Protein AF-A0A078F6P0-F1 (afdb_monomer_lite)

Structure (mmCIF, N/CA/C/O backbone):
data_AF-A0A078F6P0-F1
#
_entry.id   AF-A0A078F6P0-F1
#
loop_
_atom_site.group_PDB
_atom_site.id
_atom_site.type_symbol
_atom_site.label_atom_id
_atom_site.label_alt_id
_atom_site.label_comp_id
_atom_site.label_asym_id
_atom_site.label_entity_id
_atom_site.label_seq_id
_atom_site.pdbx_PDB_ins_code
_atom_site.Cartn_x
_atom_site.Cartn_y
_atom_site.Cartn_z
_atom_site.occupancy
_atom_site.B_iso_or_equiv
_atom_site.auth_seq_id
_atom_site.auth_comp_id
_atom_site.auth_asym_id
_atom_site.auth_atom_id
_atom_site.pdbx_PDB_model_num
ATOM 1 N N . MET A 1 1 ? 17.965 9.576 -10.349 1.00 57.22 1 MET A N 1
ATOM 2 C CA . MET A 1 1 ? 18.603 9.082 -11.591 1.00 57.22 1 MET A CA 1
ATOM 3 C C . MET A 1 1 ? 18.051 7.698 -11.892 1.00 57.22 1 MET A C 1
ATOM 5 O O . MET A 1 1 ? 18.036 6.879 -10.984 1.00 57.22 1 MET A O 1
ATOM 9 N N . SER A 1 2 ? 17.543 7.451 -13.103 1.00 80.94 2 SER A N 1
ATOM 10 C CA . SER A 1 2 ? 16.978 6.142 -13.471 1.00 80.94 2 SER A CA 1
ATOM 11 C C . SER A 1 2 ? 18.068 5.065 -13.524 1.00 80.94 2 SER A C 1
ATOM 13 O O . SER A 1 2 ? 19.118 5.292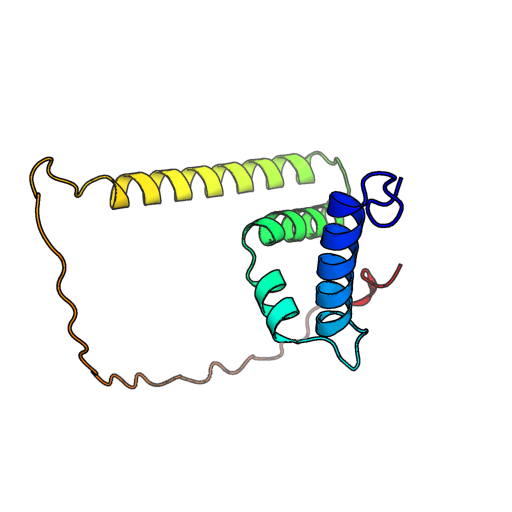 -14.125 1.00 80.94 2 SER A O 1
ATOM 15 N N . LEU A 1 3 ? 17.820 3.898 -12.919 1.00 87.38 3 LEU A N 1
ATOM 16 C CA . LEU A 1 3 ? 18.789 2.793 -12.809 1.00 87.38 3 LEU A CA 1
ATOM 17 C C . LEU A 1 3 ? 19.225 2.227 -14.171 1.00 87.38 3 LEU A C 1
ATOM 19 O O . LEU A 1 3 ? 20.330 1.708 -14.302 1.00 87.38 3 LEU A O 1
ATOM 23 N N . ILE A 1 4 ? 18.403 2.397 -15.209 1.00 88.56 4 ILE A N 1
ATOM 24 C CA . ILE A 1 4 ? 18.736 2.013 -16.592 1.00 88.56 4 ILE A CA 1
ATOM 25 C C . ILE A 1 4 ? 19.876 2.858 -17.187 1.00 88.56 4 ILE A C 1
ATOM 27 O O . ILE A 1 4 ? 20.478 2.480 -18.187 1.00 88.56 4 ILE A O 1
ATOM 31 N N . ASN A 1 5 ? 20.176 4.008 -16.578 1.00 92.50 5 ASN A N 1
ATOM 32 C CA . ASN A 1 5 ? 21.255 4.910 -16.977 1.00 92.50 5 ASN A CA 1
ATOM 33 C C . ASN A 1 5 ? 22.446 4.837 -16.008 1.00 92.50 5 ASN A C 1
ATOM 35 O O . ASN A 1 5 ? 23.254 5.761 -15.963 1.00 92.50 5 ASN A O 1
ATOM 39 N N . SER A 1 6 ? 22.547 3.765 -15.216 1.00 92.38 6 SER A N 1
ATOM 40 C CA . SER A 1 6 ? 23.689 3.541 -14.330 1.00 92.38 6 SER A CA 1
ATOM 41 C C . SER A 1 6 ? 25.005 3.440 -15.114 1.00 92.38 6 SER A C 1
ATOM 43 O O . SER A 1 6 ? 25.041 2.879 -16.213 1.00 92.38 6 SER A O 1
ATOM 45 N N .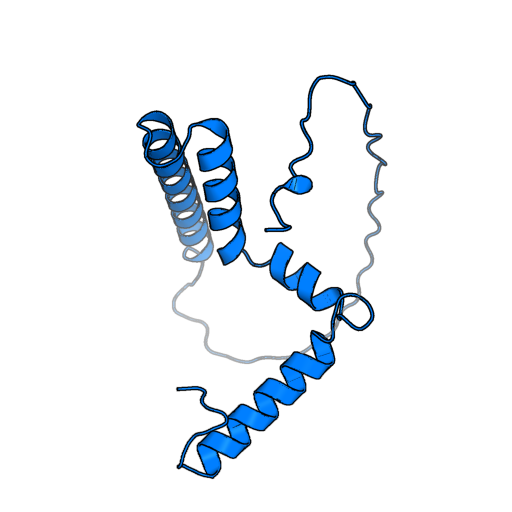 TYR A 1 7 ? 26.087 3.953 -14.522 1.00 93.06 7 TYR A N 1
ATOM 46 C CA . TYR A 1 7 ? 27.458 3.755 -15.010 1.00 93.06 7 TYR A CA 1
ATOM 47 C C . TYR A 1 7 ? 27.973 2.337 -14.743 1.00 93.06 7 TYR A C 1
ATOM 49 O O . TYR A 1 7 ? 28.868 1.873 -15.443 1.00 93.06 7 TYR A O 1
ATOM 57 N N . ASP A 1 8 ? 27.399 1.650 -13.753 1.00 95.88 8 ASP A N 1
ATOM 58 C CA . ASP A 1 8 ? 27.655 0.234 -13.508 1.00 95.88 8 ASP A CA 1
ATOM 59 C C . ASP A 1 8 ? 26.943 -0.603 -14.593 1.00 95.88 8 ASP A C 1
ATOM 61 O O . ASP A 1 8 ? 25.704 -0.591 -14.660 1.00 95.88 8 ASP A O 1
ATOM 65 N N . PRO A 1 9 ? 27.698 -1.320 -15.449 1.00 93.50 9 PRO A N 1
ATOM 66 C CA . PRO A 1 9 ? 27.142 -2.068 -16.569 1.00 93.50 9 PRO A CA 1
ATOM 67 C C . PRO A 1 9 ? 26.286 -3.260 -16.127 1.00 93.50 9 PRO A C 1
ATOM 69 O O . PRO A 1 9 ? 25.306 -3.583 -16.804 1.00 93.50 9 PRO A O 1
ATOM 72 N N . GLU A 1 10 ? 26.608 -3.898 -14.998 1.00 94.38 10 GLU A N 1
ATOM 73 C CA . GLU A 1 10 ? 25.838 -5.031 -14.487 1.00 94.38 10 GLU A CA 1
ATOM 74 C C . GLU A 1 10 ? 24.498 -4.542 -13.932 1.00 94.38 10 GLU A C 1
ATOM 76 O O . GLU A 1 10 ? 23.437 -5.076 -14.275 1.00 94.38 10 GLU A O 1
ATOM 81 N N . LEU A 1 11 ? 24.528 -3.461 -13.148 1.00 94.50 11 LEU A N 1
ATOM 82 C CA . LEU A 1 11 ? 23.318 -2.833 -12.623 1.00 94.50 11 LEU A CA 1
ATOM 83 C C . LEU A 1 11 ? 22.415 -2.317 -13.750 1.00 94.50 11 LEU A C 1
ATOM 85 O O . LEU A 1 11 ? 21.204 -2.553 -13.733 1.00 94.50 11 LEU A O 1
ATOM 89 N N . LYS A 1 12 ? 22.999 -1.667 -14.763 1.00 95.81 12 LYS A N 1
ATOM 90 C CA . LYS A 1 12 ? 22.279 -1.206 -15.955 1.00 95.81 12 LYS A CA 1
ATOM 91 C C . LYS A 1 12 ? 21.618 -2.363 -16.703 1.00 95.81 12 LYS A C 1
ATOM 93 O O . LYS A 1 12 ? 20.454 -2.254 -17.097 1.00 95.81 12 LYS A O 1
ATOM 98 N N . SER A 1 13 ? 22.339 -3.468 -16.893 1.00 96.25 13 SER A N 1
ATOM 99 C CA . SER A 1 13 ? 21.821 -4.662 -17.566 1.00 96.25 13 SER A CA 1
ATOM 100 C C . SER A 1 13 ? 20.605 -5.232 -16.830 1.00 96.25 13 SER A C 1
ATOM 102 O O . SER A 1 13 ? 19.535 -5.375 -17.429 1.00 96.25 13 SER A O 1
ATOM 104 N N . LYS A 1 14 ? 20.719 -5.439 -15.511 1.00 95.81 14 LYS A N 1
ATOM 105 C CA . LYS A 1 14 ? 19.618 -5.947 -14.676 1.00 95.81 14 LYS A CA 1
ATOM 106 C C . LYS A 1 14 ? 18.409 -5.014 -14.687 1.00 95.81 14 LYS A C 1
ATOM 108 O O . LYS A 1 14 ? 17.284 -5.471 -14.878 1.00 95.81 14 LYS A O 1
ATOM 113 N N . ALA A 1 15 ? 18.629 -3.706 -14.542 1.00 95.38 15 ALA A N 1
ATOM 114 C CA . ALA A 1 15 ? 17.555 -2.715 -14.598 1.00 95.38 15 ALA A CA 1
ATOM 115 C C . ALA A 1 15 ? 16.818 -2.741 -15.949 1.00 95.38 15 ALA A C 1
ATOM 117 O O . ALA A 1 15 ? 15.590 -2.668 -15.989 1.00 95.38 15 ALA A O 1
ATOM 118 N N . THR A 1 16 ? 17.557 -2.909 -17.049 1.00 95.25 16 THR A N 1
ATOM 119 C CA . THR A 1 16 ? 16.984 -3.014 -18.399 1.00 95.25 16 THR A CA 1
ATOM 120 C C . THR A 1 16 ? 16.147 -4.286 -18.562 1.00 95.25 16 THR A C 1
ATOM 122 O O . THR A 1 16 ? 15.067 -4.243 -19.149 1.00 95.25 16 THR A O 1
ATOM 125 N N . GLU A 1 17 ? 16.600 -5.423 -18.026 1.00 95.75 17 GLU A N 1
ATOM 126 C CA . GLU A 1 17 ? 15.842 -6.677 -18.091 1.00 95.75 17 GLU A CA 1
ATOM 127 C C . GLU A 1 17 ? 14.532 -6.603 -17.290 1.00 95.75 17 GLU A C 1
ATOM 129 O O . GLU A 1 17 ? 13.488 -7.066 -17.759 1.00 95.75 17 GLU A O 1
ATOM 134 N N . ILE A 1 18 ? 14.572 -5.988 -16.104 1.00 94.81 18 ILE A N 1
ATOM 135 C CA . ILE A 1 18 ? 13.383 -5.767 -15.270 1.00 94.81 18 ILE A CA 1
ATOM 136 C C . ILE A 1 18 ? 12.379 -4.878 -16.008 1.00 94.81 18 ILE A C 1
ATOM 138 O O . ILE A 1 18 ? 11.206 -5.243 -16.093 1.00 94.81 18 ILE A O 1
ATOM 142 N N . LEU A 1 19 ? 12.836 -3.766 -16.594 1.00 92.00 19 LEU A N 1
ATOM 143 C CA . LEU A 1 19 ? 11.978 -2.866 -17.367 1.00 92.00 19 LEU A CA 1
ATOM 144 C C . LEU A 1 19 ? 11.338 -3.588 -18.558 1.00 92.00 19 LEU A C 1
ATOM 146 O O . LEU A 1 19 ? 10.131 -3.523 -18.746 1.00 92.00 19 LEU A O 1
ATOM 150 N N . LYS A 1 20 ? 12.115 -4.385 -19.296 1.00 93.00 20 LYS A N 1
ATOM 151 C CA . LYS A 1 20 ? 11.595 -5.170 -20.422 1.00 93.00 20 LYS A CA 1
ATOM 152 C C . LYS A 1 20 ? 10.488 -6.143 -20.001 1.00 93.00 20 LYS A C 1
ATOM 154 O O . LYS A 1 20 ? 9.535 -6.355 -20.749 1.00 93.00 20 LYS A O 1
ATOM 159 N N . LYS A 1 21 ? 10.611 -6.773 -18.826 1.00 90.69 21 LYS A N 1
ATOM 160 C CA . LYS A 1 21 ? 9.557 -7.644 -18.277 1.00 90.69 21 LYS A CA 1
ATOM 161 C C . LYS A 1 21 ? 8.345 -6.838 -17.827 1.00 90.69 21 LYS A C 1
ATOM 163 O O . LYS A 1 21 ? 7.230 -7.299 -18.051 1.00 90.69 21 LYS A O 1
ATOM 168 N N . PHE A 1 22 ? 8.560 -5.673 -17.218 1.00 88.44 22 PHE A N 1
ATOM 169 C CA . PHE A 1 22 ? 7.481 -4.763 -16.853 1.00 88.44 22 PHE A CA 1
ATOM 170 C C . PHE A 1 22 ? 6.673 -4.391 -18.094 1.00 88.44 22 PHE A C 1
ATOM 172 O O . PHE A 1 22 ? 5.505 -4.760 -18.164 1.00 88.44 22 PHE A O 1
ATOM 179 N N . ASP A 1 23 ? 7.322 -3.813 -19.106 1.00 88.69 23 ASP A N 1
ATOM 180 C CA . ASP A 1 23 ? 6.678 -3.415 -20.356 1.00 88.69 23 ASP A CA 1
ATOM 181 C C . ASP A 1 23 ? 5.945 -4.604 -20.979 1.00 88.69 23 ASP A C 1
ATOM 183 O O . ASP A 1 23 ? 4.760 -4.515 -21.250 1.00 88.69 23 ASP A O 1
ATOM 187 N N . LYS A 1 24 ? 6.572 -5.784 -21.076 1.00 88.25 24 LYS A N 1
ATOM 188 C CA . LYS A 1 24 ? 5.924 -6.981 -21.642 1.00 88.25 24 LYS A CA 1
ATOM 189 C C . LYS A 1 24 ? 4.565 -7.325 -21.014 1.00 88.25 24 LYS A C 1
ATOM 191 O O . LYS A 1 24 ? 3.699 -7.832 -21.723 1.00 88.25 24 LYS A O 1
ATOM 196 N N . TYR A 1 25 ? 4.391 -7.140 -19.705 1.00 86.62 25 TYR A N 1
ATOM 197 C CA . TYR A 1 25 ? 3.145 -7.509 -19.022 1.00 86.62 25 TYR A CA 1
ATOM 198 C C . TYR A 1 25 ? 2.237 -6.316 -18.685 1.00 86.62 25 TYR A C 1
ATOM 200 O O . TYR A 1 25 ? 1.063 -6.528 -18.367 1.00 86.62 25 TYR A O 1
ATOM 208 N N . TRP A 1 26 ? 2.764 -5.095 -18.779 1.00 86.00 26 TRP A N 1
ATOM 209 C CA . TRP A 1 26 ? 2.087 -3.825 -18.505 1.00 86.00 26 TRP A CA 1
ATOM 210 C C . TRP A 1 26 ? 1.983 -2.915 -19.747 1.00 86.00 26 TRP A C 1
ATOM 212 O O . TRP A 1 26 ? 1.722 -1.724 -19.590 1.00 86.00 26 TRP A O 1
ATOM 222 N N . ASP A 1 27 ? 2.155 -3.446 -20.968 1.00 84.69 27 ASP A N 1
ATOM 223 C CA . ASP A 1 27 ? 2.124 -2.694 -22.242 1.00 84.69 27 ASP A CA 1
ATOM 224 C C . ASP A 1 27 ? 0.717 -2.170 -22.595 1.00 84.69 27 ASP A C 1
ATOM 226 O O . ASP A 1 27 ? 0.012 -2.652 -23.487 1.00 84.69 27 ASP A O 1
ATOM 230 N N . GLY A 1 28 ? 0.280 -1.164 -21.842 1.00 77.88 28 GLY A N 1
ATOM 231 C CA . GLY A 1 28 ? -0.980 -0.464 -22.029 1.00 77.88 28 GLY A CA 1
ATOM 232 C C . GLY A 1 28 ? -2.229 -1.327 -21.821 1.00 77.88 28 GLY A C 1
ATOM 233 O O . GLY A 1 28 ? -2.193 -2.535 -21.607 1.00 77.88 28 GLY A O 1
ATOM 234 N N . LEU A 1 29 ? -3.398 -0.690 -21.924 1.00 74.19 29 LEU A N 1
ATOM 235 C CA . LEU A 1 29 ? -4.695 -1.342 -21.689 1.00 74.19 29 LEU A CA 1
ATOM 236 C C . LEU A 1 29 ? -4.996 -2.501 -22.655 1.00 74.19 29 LEU A C 1
ATOM 238 O O . LEU A 1 29 ? -5.797 -3.373 -22.327 1.00 74.19 29 LEU A O 1
ATOM 242 N N . LYS A 1 30 ? -4.379 -2.507 -23.845 1.00 78.19 30 LYS A N 1
ATOM 243 C CA . LYS A 1 30 ? -4.624 -3.523 -24.879 1.00 78.19 30 LYS A CA 1
ATOM 244 C C . LYS A 1 30 ? -3.834 -4.813 -24.644 1.00 78.19 30 LYS A C 1
ATOM 246 O O . LYS A 1 30 ? -4.394 -5.881 -24.875 1.00 78.19 30 LYS A O 1
ATOM 251 N N . ASN A 1 31 ? -2.589 -4.723 -24.164 1.00 82.94 31 ASN A N 1
ATOM 252 C CA . ASN A 1 31 ? -1.705 -5.882 -23.973 1.00 82.94 31 ASN A CA 1
ATOM 253 C C . ASN A 1 31 ? -1.420 -6.192 -22.492 1.00 82.94 31 ASN A C 1
ATOM 255 O O . ASN A 1 31 ? -0.640 -7.094 -22.187 1.00 82.94 31 ASN A O 1
ATOM 259 N N . LEU A 1 32 ? -2.070 -5.484 -21.564 1.00 86.94 32 LEU A N 1
ATOM 260 C CA . LEU A 1 32 ? -1.989 -5.744 -20.132 1.00 86.94 32 LEU A CA 1
ATOM 261 C C . LEU A 1 32 ? -2.405 -7.182 -19.788 1.00 86.94 32 LEU A C 1
ATOM 263 O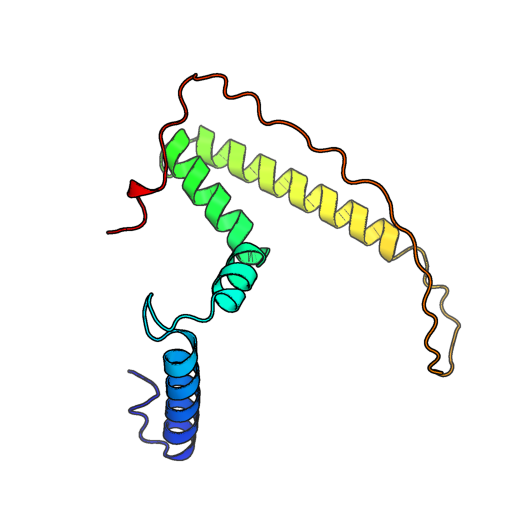 O . LEU A 1 32 ? -3.493 -7.657 -20.133 1.00 86.94 32 LEU A O 1
ATOM 267 N N . ASN A 1 33 ? -1.567 -7.856 -19.001 1.00 87.75 33 ASN A N 1
ATOM 268 C CA . ASN A 1 33 ? -1.951 -9.107 -18.369 1.00 87.75 33 ASN A CA 1
ATOM 269 C C . ASN A 1 33 ? -2.959 -8.833 -17.241 1.00 87.75 33 ASN A C 1
ATOM 271 O O . ASN A 1 33 ? -2.592 -8.416 -16.143 1.00 87.75 33 ASN A O 1
ATOM 275 N N . LYS A 1 34 ? -4.238 -9.133 -17.493 1.00 86.81 34 LYS A N 1
ATOM 276 C CA . LYS A 1 34 ? -5.337 -8.954 -16.527 1.00 86.81 34 LYS A CA 1
ATOM 277 C C . LYS A 1 34 ? -5.088 -9.645 -15.185 1.00 86.81 34 LYS A C 1
ATOM 279 O O . LYS A 1 34 ? -5.550 -9.150 -14.163 1.00 86.81 34 LYS A O 1
ATOM 284 N N . MET A 1 35 ? -4.329 -10.742 -15.164 1.00 87.88 35 MET A N 1
ATOM 285 C CA . MET A 1 35 ? -3.993 -11.440 -13.922 1.00 87.88 35 MET A CA 1
ATOM 286 C C . MET A 1 35 ? -3.161 -10.568 -12.972 1.00 87.88 35 MET A C 1
ATOM 288 O O . MET A 1 35 ? -3.292 -10.693 -11.760 1.00 87.88 35 MET A O 1
ATOM 292 N N . LEU A 1 36 ? -2.350 -9.644 -13.502 1.00 85.62 36 LEU A N 1
ATOM 293 C CA . LEU A 1 36 ? -1.596 -8.697 -12.679 1.00 85.62 36 LEU A CA 1
ATOM 294 C C . LEU A 1 36 ? -2.514 -7.685 -11.991 1.00 85.62 36 LEU A C 1
ATOM 296 O O . LEU A 1 36 ? -2.307 -7.398 -10.818 1.00 85.62 36 LEU A O 1
ATOM 300 N N . ILE A 1 37 ? -3.573 -7.225 -12.664 1.00 84.62 37 ILE A N 1
ATOM 301 C CA . ILE A 1 37 ? -4.593 -6.367 -12.042 1.00 84.62 37 ILE A CA 1
ATOM 302 C C . ILE A 1 37 ? -5.332 -7.120 -10.940 1.00 84.62 37 ILE A C 1
ATOM 304 O O . ILE A 1 37 ? -5.501 -6.596 -9.843 1.00 84.62 37 ILE A O 1
ATOM 308 N N . VAL A 1 38 ? -5.726 -8.367 -11.203 1.00 84.81 38 VAL A N 1
ATOM 309 C CA . VAL A 1 38 ? -6.368 -9.226 -10.199 1.00 84.81 38 VAL A CA 1
ATOM 310 C C . VAL A 1 38 ? -5.459 -9.417 -8.981 1.00 84.81 38 VAL A C 1
ATOM 312 O O . VAL A 1 38 ? -5.917 -9.271 -7.850 1.00 84.81 38 VAL A O 1
ATOM 315 N N . ALA A 1 39 ? -4.164 -9.665 -9.193 1.00 85.94 39 ALA A N 1
ATOM 316 C CA . ALA A 1 39 ? -3.190 -9.762 -8.111 1.00 85.94 39 ALA A CA 1
ATOM 317 C C . ALA A 1 39 ? -3.088 -8.455 -7.306 1.00 85.94 39 ALA A C 1
ATOM 319 O O . ALA A 1 39 ? -3.060 -8.507 -6.082 1.00 85.94 39 ALA A O 1
ATOM 320 N N . THR A 1 40 ? -3.102 -7.287 -7.961 1.00 80.94 40 THR A N 1
ATOM 321 C CA . THR A 1 40 ? -3.111 -5.982 -7.277 1.00 80.94 40 THR A CA 1
ATOM 322 C C . THR A 1 40 ? -4.394 -5.746 -6.475 1.00 80.94 40 THR A C 1
ATOM 324 O O . THR A 1 40 ? -4.326 -5.208 -5.376 1.00 80.94 40 THR A O 1
ATOM 327 N N . VAL A 1 41 ? -5.558 -6.172 -6.976 1.00 81.12 41 VAL A N 1
ATOM 328 C CA . VAL A 1 41 ? -6.833 -6.093 -6.235 1.00 81.12 41 VAL A CA 1
ATOM 329 C C . VAL A 1 41 ? -6.814 -6.996 -4.998 1.00 81.12 41 VAL A C 1
ATOM 331 O O . VAL A 1 41 ? -7.348 -6.634 -3.946 1.00 81.12 41 VAL A O 1
ATOM 334 N N . PHE A 1 42 ? -6.197 -8.174 -5.106 1.00 77.12 42 PHE A N 1
ATOM 335 C CA . PHE A 1 42 ? -6.069 -9.102 -3.986 1.00 77.12 42 PHE A CA 1
ATOM 336 C C . PHE A 1 42 ? -4.910 -8.796 -3.041 1.00 77.12 42 PHE A C 1
ATOM 338 O O . PHE A 1 42 ? -4.886 -9.385 -1.962 1.00 77.12 42 PHE A O 1
ATOM 345 N N . ASP A 1 43 ? -4.014 -7.868 -3.383 1.00 80.88 43 ASP A N 1
ATOM 346 C CA . ASP A 1 43 ? -2.908 -7.444 -2.528 1.00 80.88 43 ASP A CA 1
ATOM 347 C C . ASP A 1 43 ? -3.447 -6.817 -1.225 1.00 80.88 43 ASP A C 1
ATOM 349 O O . ASP A 1 43 ? -3.982 -5.700 -1.239 1.00 80.88 43 ASP A O 1
ATOM 353 N N . PRO A 1 44 ? -3.318 -7.502 -0.070 1.00 75.50 44 PRO A N 1
ATOM 354 C CA . PRO A 1 44 ? -3.847 -7.011 1.198 1.00 75.50 44 PRO A CA 1
ATOM 355 C C . PRO A 1 44 ? -3.240 -5.668 1.612 1.00 75.50 44 PRO A C 1
ATOM 357 O O . PRO A 1 44 ? -3.910 -4.882 2.281 1.00 75.50 44 PRO A O 1
ATOM 360 N N . SER A 1 45 ? -2.006 -5.375 1.180 1.00 76.94 45 SER A N 1
ATOM 361 C CA . SER A 1 45 ? -1.319 -4.122 1.507 1.00 76.94 45 SER A CA 1
ATOM 362 C C . SER A 1 45 ? -1.987 -2.901 0.870 1.00 76.94 45 SER A C 1
ATOM 364 O O . SER A 1 45 ? -1.931 -1.802 1.417 1.00 76.94 45 SER A O 1
ATOM 366 N N . LYS A 1 46 ? -2.682 -3.092 -0.257 1.00 81.56 46 LYS A N 1
ATOM 367 C CA . LYS A 1 46 ? -3.383 -2.028 -0.986 1.00 81.56 46 LYS A CA 1
ATOM 368 C C . LYS A 1 46 ? -4.801 -1.794 -0.482 1.00 81.56 46 LYS A C 1
ATOM 370 O O . LYS A 1 46 ? -5.360 -0.725 -0.715 1.00 81.56 46 LYS A O 1
ATOM 375 N N . LYS A 1 47 ? -5.384 -2.759 0.236 1.00 84.25 47 LYS A N 1
ATOM 376 C CA . LYS A 1 47 ? -6.758 -2.649 0.748 1.00 84.25 47 LYS A CA 1
ATOM 377 C C . LYS A 1 47 ? -6.907 -1.527 1.770 1.00 84.25 47 LYS A C 1
ATOM 379 O O . LYS A 1 47 ? -7.904 -0.817 1.733 1.00 84.25 47 LYS A O 1
ATOM 384 N N . LEU A 1 48 ? -5.918 -1.340 2.645 1.00 88.25 48 LEU A N 1
ATOM 385 C CA . LEU A 1 48 ? -5.959 -0.266 3.639 1.00 88.25 48 LEU A CA 1
ATOM 386 C C . LEU A 1 48 ? -5.842 1.121 2.987 1.00 88.25 48 LEU A C 1
ATOM 388 O O . LEU A 1 48 ? -6.564 2.031 3.377 1.00 88.25 48 LEU A O 1
ATOM 392 N N . GLU A 1 49 ? -5.010 1.257 1.950 1.00 89.06 49 GLU A N 1
ATOM 393 C CA . GLU A 1 49 ? -4.907 2.494 1.161 1.00 89.06 49 GLU A CA 1
ATOM 394 C C . GLU A 1 49 ? -6.214 2.825 0.436 1.00 89.06 49 GLU A C 1
ATOM 396 O O . GLU A 1 49 ? -6.634 3.978 0.400 1.00 89.06 49 GLU A O 1
ATOM 401 N N . LEU A 1 50 ? -6.916 1.816 -0.089 1.00 88.62 50 LEU A N 1
ATOM 402 C CA . LEU A 1 50 ? -8.242 2.034 -0.662 1.00 88.62 50 LEU A CA 1
ATOM 403 C C . LEU A 1 50 ? -9.223 2.572 0.387 1.00 88.62 50 LEU A C 1
ATOM 405 O O . LEU A 1 50 ? -9.939 3.532 0.116 1.00 88.62 50 LEU A O 1
ATOM 409 N N . VAL A 1 51 ? -9.242 1.986 1.589 1.00 90.56 51 VAL A N 1
ATOM 410 C CA . VAL A 1 51 ? -10.102 2.476 2.677 1.00 90.56 51 VAL A CA 1
ATOM 411 C C . VAL A 1 51 ? -9.731 3.906 3.060 1.00 90.56 51 VAL A C 1
ATOM 413 O O . VAL A 1 51 ? -10.629 4.720 3.257 1.00 90.56 51 VAL A O 1
ATOM 416 N N . LYS A 1 52 ? -8.437 4.237 3.092 1.00 91.25 52 LYS A N 1
ATOM 417 C CA . LYS A 1 52 ? -7.954 5.599 3.329 1.00 91.25 52 LYS A CA 1
ATOM 418 C C . LYS A 1 52 ? -8.558 6.589 2.329 1.00 91.25 52 LYS A C 1
ATOM 420 O O . LYS A 1 52 ? -9.207 7.542 2.744 1.00 91.25 52 LYS A O 1
ATOM 425 N N . LEU A 1 53 ? -8.451 6.299 1.031 1.00 91.50 53 LEU A N 1
ATOM 426 C CA . LEU A 1 53 ? -9.042 7.116 -0.037 1.00 91.50 53 LEU A CA 1
ATOM 427 C C . LEU A 1 53 ? -10.570 7.243 0.095 1.00 91.50 53 LEU A C 1
ATOM 429 O O . LEU A 1 53 ? -11.140 8.300 -0.179 1.00 91.50 53 LEU A O 1
ATOM 433 N N . CYS A 1 54 ? -11.253 6.176 0.517 1.00 92.31 54 CYS A N 1
ATOM 434 C CA . CYS A 1 54 ? -12.692 6.218 0.771 1.00 92.31 54 CYS A CA 1
ATOM 435 C C . CYS A 1 54 ? -13.040 7.131 1.955 1.00 92.31 54 CYS A C 1
ATOM 437 O O . CYS A 1 54 ? -13.965 7.933 1.840 1.00 92.31 54 CYS A O 1
ATOM 439 N N . LEU A 1 55 ? -12.309 7.036 3.070 1.00 94.25 55 LEU A N 1
ATOM 440 C CA . LEU A 1 55 ? -12.519 7.879 4.250 1.00 94.25 55 LEU A CA 1
ATOM 441 C C . LEU A 1 55 ? -12.212 9.349 3.946 1.00 94.25 55 LEU A C 1
ATOM 443 O O . LEU A 1 55 ? -13.006 10.213 4.304 1.00 94.25 55 LEU A O 1
ATOM 447 N N . GLU A 1 56 ? -11.128 9.622 3.219 1.00 94.38 56 GLU A N 1
ATOM 448 C CA . GLU A 1 56 ? -10.796 10.952 2.694 1.00 94.38 56 GLU A CA 1
ATOM 449 C C . GLU A 1 56 ? -11.947 11.521 1.845 1.00 94.38 56 GLU A C 1
ATOM 451 O O . GLU A 1 56 ? -12.320 12.686 1.970 1.00 94.38 56 GLU A O 1
ATOM 456 N N . GLY A 1 57 ? -12.572 10.691 1.006 1.00 91.81 57 GLY A N 1
ATOM 457 C CA . GLY A 1 57 ? -13.725 11.091 0.198 1.00 91.81 57 GLY A CA 1
ATOM 458 C C . GLY A 1 57 ? -15.012 11.349 0.993 1.00 91.81 57 GLY A C 1
ATOM 459 O O . GLY A 1 57 ? -15.818 12.174 0.562 1.00 91.81 57 GLY A O 1
ATOM 460 N N . LEU A 1 58 ? -15.218 10.649 2.112 1.00 93.62 58 LEU A N 1
ATOM 461 C CA . LEU A 1 58 ? -16.418 10.751 2.952 1.00 93.62 58 LEU A CA 1
ATOM 462 C C . LEU A 1 58 ? -16.338 11.901 3.958 1.00 93.62 58 LEU A C 1
ATOM 464 O O . LEU A 1 58 ? -17.313 12.629 4.131 1.00 93.62 58 LEU A O 1
ATOM 468 N N . TYR A 1 59 ? -15.189 12.045 4.614 1.00 94.69 59 TYR A N 1
ATOM 469 C CA . TYR A 1 59 ? -14.999 12.946 5.750 1.00 94.69 59 TYR A CA 1
ATOM 470 C C . TYR A 1 59 ? -14.082 14.127 5.433 1.00 94.69 59 TYR A C 1
ATOM 472 O O . TYR A 1 59 ? -14.027 15.067 6.219 1.00 94.69 59 TYR A O 1
ATOM 480 N N . GLY A 1 60 ? -13.384 14.110 4.295 1.00 90.56 60 GLY A N 1
ATOM 481 C CA . GLY A 1 60 ? -12.311 15.054 3.990 1.00 90.56 60 GLY A CA 1
ATOM 482 C C . GLY A 1 60 ? -10.972 14.620 4.589 1.00 90.56 60 GLY A C 1
ATOM 483 O O . GLY A 1 60 ? -10.917 13.845 5.543 1.00 90.56 60 GLY A O 1
ATOM 484 N N . ASN A 1 61 ? -9.877 15.118 4.014 1.00 90.62 61 ASN A N 1
ATOM 485 C CA . ASN A 1 61 ? -8.536 14.836 4.521 1.00 90.62 61 ASN A CA 1
ATOM 486 C C . ASN A 1 61 ? -8.323 15.506 5.879 1.00 90.62 61 ASN A C 1
ATOM 488 O O . ASN A 1 61 ? -8.711 16.658 6.073 1.00 90.62 61 ASN A O 1
ATOM 492 N N . ASP A 1 62 ? -7.661 14.784 6.782 1.00 89.38 62 ASP A N 1
ATOM 493 C CA . ASP A 1 62 ? -7.206 15.270 8.088 1.00 89.38 62 ASP A CA 1
ATOM 494 C C . ASP A 1 62 ? -8.316 15.830 9.001 1.00 89.38 62 ASP A C 1
ATOM 496 O O . ASP A 1 62 ? -8.044 16.606 9.919 1.00 89.38 62 ASP A O 1
ATOM 500 N N . THR A 1 63 ? -9.572 15.423 8.797 1.00 95.69 63 THR A N 1
ATOM 501 C CA . THR A 1 63 ? -10.674 15.764 9.706 1.00 95.69 63 THR A CA 1
ATOM 502 C C . THR A 1 63 ? -10.665 14.894 10.960 1.00 95.69 63 THR A C 1
ATOM 504 O O . THR A 1 63 ? -10.032 13.834 11.009 1.00 95.69 63 THR A O 1
ATOM 507 N N . VAL A 1 64 ? -11.346 15.346 12.016 1.00 96.81 64 VAL A N 1
ATOM 508 C CA . VAL A 1 64 ? -11.426 14.599 13.282 1.00 96.81 64 VAL A CA 1
ATOM 509 C C . VAL A 1 64 ? -12.112 13.253 13.043 1.00 96.81 64 VAL A C 1
ATOM 511 O O . VAL A 1 64 ? -11.581 12.215 13.427 1.00 96.81 64 VAL A O 1
ATOM 514 N N . GLU A 1 65 ? -13.216 13.261 12.299 1.00 95.88 65 GLU A N 1
ATOM 515 C CA . GLU A 1 65 ? -14.008 12.079 11.961 1.00 95.88 65 GLU A CA 1
ATOM 516 C C . GLU A 1 65 ? -13.206 11.070 11.130 1.00 95.88 65 GLU A C 1
ATOM 518 O O . GLU A 1 65 ? -13.296 9.862 11.361 1.00 95.88 65 GLU A O 1
ATOM 523 N N . TYR A 1 66 ? -12.387 11.554 10.188 1.00 96.00 66 TYR A N 1
ATOM 524 C CA . TYR A 1 66 ? -11.468 10.716 9.418 1.00 96.00 66 TYR A CA 1
ATOM 525 C C . TYR A 1 66 ? -10.486 9.977 10.338 1.00 96.00 66 TYR A C 1
ATOM 527 O O . TYR A 1 66 ? -10.355 8.753 10.247 1.00 96.00 66 TYR A O 1
ATOM 535 N N . ASN A 1 67 ? -9.811 10.712 11.229 1.00 95.12 67 ASN A N 1
ATOM 536 C CA . ASN A 1 67 ? -8.781 10.150 12.102 1.00 95.12 67 ASN A CA 1
ATOM 537 C C . ASN A 1 67 ? -9.380 9.145 13.094 1.00 95.12 67 ASN A C 1
ATOM 539 O O . ASN A 1 67 ? -8.868 8.035 13.222 1.00 95.12 67 ASN A O 1
ATOM 543 N N . GLU A 1 68 ? -10.506 9.485 13.724 1.00 97.25 68 GLU A N 1
ATOM 544 C CA . GLU A 1 68 ? -11.198 8.601 14.669 1.00 97.25 68 GLU A CA 1
ATOM 545 C C . GLU A 1 68 ? -11.653 7.290 14.011 1.00 97.25 68 GLU A C 1
ATOM 547 O O . GLU A 1 68 ? -11.440 6.199 14.553 1.00 97.25 68 GLU A O 1
ATOM 552 N N . MET A 1 69 ? -12.241 7.371 12.813 1.00 96.56 69 MET A N 1
ATOM 553 C CA . MET A 1 69 ? -12.671 6.188 12.066 1.00 96.56 69 MET A CA 1
ATOM 554 C C . MET A 1 69 ? -11.491 5.321 11.631 1.00 96.56 69 MET A C 1
ATOM 556 O O . MET A 1 69 ? -11.558 4.090 11.727 1.00 96.56 69 MET A O 1
ATOM 560 N N . PHE A 1 70 ? -10.406 5.940 11.163 1.00 94.81 70 PHE A N 1
ATOM 561 C CA . PHE A 1 70 ? -9.216 5.214 10.735 1.00 94.81 70 PHE A CA 1
ATOM 562 C C . PHE A 1 70 ? -8.518 4.523 11.916 1.00 94.81 70 PHE A C 1
ATOM 564 O O . PHE A 1 70 ? -8.183 3.341 11.824 1.00 94.81 70 PHE A O 1
ATOM 571 N N . ASP A 1 71 ? -8.378 5.195 13.059 1.00 96.12 71 ASP A N 1
ATOM 572 C CA . ASP A 1 71 ? -7.798 4.606 14.271 1.00 96.12 71 ASP A CA 1
ATOM 573 C C . ASP A 1 71 ? -8.641 3.444 14.810 1.00 96.12 71 ASP A C 1
ATOM 575 O O . ASP A 1 71 ? -8.102 2.395 15.194 1.00 96.12 71 ASP A O 1
ATOM 579 N N . SER A 1 72 ? -9.970 3.584 14.786 1.00 96.81 72 SER A N 1
ATOM 580 C CA . SER A 1 72 ? -10.903 2.508 15.135 1.00 96.81 72 SER A CA 1
ATOM 581 C C . SER A 1 72 ? -10.717 1.285 14.227 1.00 96.81 72 SER A C 1
ATOM 583 O O . SER A 1 72 ? -10.548 0.161 14.712 1.00 96.81 72 SER A O 1
ATOM 585 N N . LEU A 1 73 ? -10.631 1.496 12.909 1.00 95.38 73 LEU A N 1
ATOM 586 C CA . LEU A 1 73 ? -10.371 0.434 11.935 1.00 95.38 73 LEU A CA 1
ATOM 587 C C . LEU A 1 73 ? -9.050 -0.297 12.220 1.00 95.38 73 LEU A C 1
ATOM 589 O O . LEU A 1 73 ? -9.020 -1.529 12.279 1.00 95.38 73 LEU A O 1
ATOM 593 N N . ILE A 1 74 ? -7.958 0.445 12.418 1.00 94.94 74 ILE A N 1
ATOM 594 C CA . ILE A 1 74 ? -6.642 -0.128 12.729 1.00 94.94 74 ILE A CA 1
ATOM 595 C C . ILE A 1 74 ? -6.686 -0.922 14.038 1.00 94.94 74 ILE A C 1
ATOM 597 O O . ILE A 1 74 ? -6.078 -1.991 14.139 1.00 94.94 74 ILE A O 1
ATOM 601 N N . THR A 1 75 ? -7.425 -0.433 15.031 1.00 97.12 75 THR A N 1
ATOM 602 C CA . THR A 1 75 ? -7.607 -1.116 16.315 1.00 97.12 75 THR A CA 1
ATOM 603 C C . THR A 1 75 ? -8.304 -2.463 16.137 1.00 97.12 75 THR A C 1
ATOM 605 O O . THR A 1 75 ? -7.811 -3.479 16.638 1.00 97.12 75 THR A O 1
ATOM 608 N N . VAL A 1 76 ? -9.391 -2.509 15.361 1.00 96.31 76 VAL A N 1
ATOM 609 C CA . VAL A 1 76 ? -10.098 -3.759 15.033 1.00 96.31 76 VAL A CA 1
ATOM 610 C C . VAL A 1 76 ? -9.187 -4.723 14.269 1.00 96.31 76 VAL A C 1
ATOM 612 O O . VAL A 1 76 ? -9.088 -5.889 14.646 1.00 96.31 76 VAL A O 1
ATOM 615 N N . 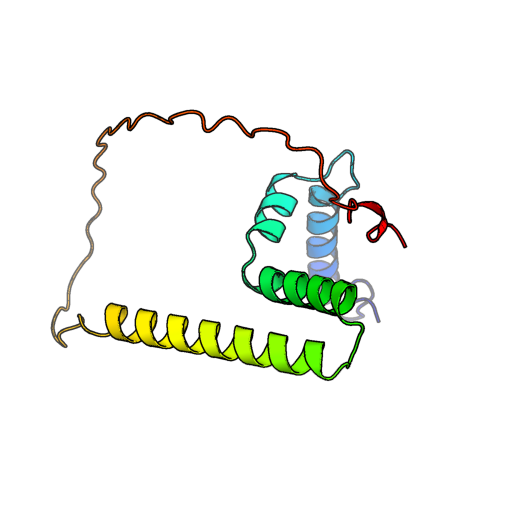LEU A 1 77 ? -8.461 -4.250 13.249 1.00 93.81 77 LEU A N 1
ATOM 616 C CA . LEU A 1 77 ? -7.534 -5.082 12.470 1.00 93.81 77 LEU A CA 1
ATOM 617 C C . LEU A 1 77 ? -6.426 -5.692 13.338 1.00 93.81 77 LEU A C 1
ATOM 619 O O . LEU A 1 77 ? -6.128 -6.880 13.216 1.00 93.81 77 LEU A O 1
ATOM 623 N N . ARG A 1 78 ? -5.842 -4.909 14.253 1.00 93.62 78 ARG A N 1
ATOM 624 C CA . ARG A 1 78 ? -4.840 -5.401 15.213 1.00 93.62 78 ARG A CA 1
ATOM 625 C C . ARG A 1 78 ? -5.423 -6.448 16.157 1.00 93.62 78 ARG A C 1
ATOM 627 O O . ARG A 1 78 ? -4.760 -7.447 16.429 1.00 93.62 78 ARG A O 1
ATOM 634 N N . SER A 1 79 ? -6.649 -6.238 16.636 1.00 96.19 79 SER A N 1
ATOM 635 C CA . SER A 1 79 ? -7.350 -7.199 17.493 1.00 96.19 79 SER A CA 1
ATOM 636 C C . SER A 1 79 ? -7.586 -8.529 16.770 1.00 96.19 79 SER A C 1
ATOM 638 O O . SER A 1 79 ? -7.213 -9.585 17.280 1.00 96.19 79 SER A O 1
ATOM 640 N N . LEU A 1 80 ? -8.093 -8.476 15.534 1.00 93.69 80 LEU A N 1
ATOM 641 C CA . LEU A 1 80 ? -8.295 -9.657 14.689 1.00 93.69 80 LEU A CA 1
ATOM 642 C C . LEU A 1 80 ? -6.983 -10.399 14.419 1.00 93.69 80 LEU A C 1
ATOM 644 O O . LEU A 1 80 ? -6.934 -11.623 14.512 1.00 93.69 80 LEU A O 1
ATOM 648 N N . PHE A 1 81 ? -5.906 -9.670 14.121 1.00 90.31 81 PHE A N 1
ATOM 649 C CA . PHE A 1 81 ? -4.595 -10.273 13.896 1.00 90.31 81 PHE A CA 1
ATOM 650 C C . PHE A 1 81 ? -4.047 -10.957 15.154 1.00 90.31 81 PHE A C 1
ATOM 652 O O . PHE A 1 81 ? -3.501 -12.061 15.072 1.00 90.31 81 PHE A O 1
ATOM 659 N N . LYS A 1 82 ? -4.212 -10.327 16.323 1.00 93.44 82 LYS A N 1
ATOM 660 C CA . LYS A 1 82 ? -3.821 -10.908 17.611 1.00 93.44 82 LYS A CA 1
ATOM 661 C C . LYS A 1 82 ? -4.575 -12.212 17.870 1.00 93.44 82 LYS A C 1
ATOM 663 O O . LYS A 1 82 ? -3.938 -13.210 18.181 1.00 93.44 82 LYS A O 1
ATOM 668 N N . GLU A 1 83 ? -5.892 -12.207 17.685 1.00 94.19 83 GLU A N 1
ATOM 669 C CA . GLU A 1 83 ? -6.757 -13.378 17.867 1.00 94.19 83 GLU A CA 1
ATOM 670 C C . GLU A 1 83 ? -6.440 -14.509 16.875 1.00 94.19 83 GLU A C 1
ATOM 672 O O . GLU A 1 83 ? -6.451 -15.687 17.225 1.00 94.19 83 GLU A O 1
ATOM 677 N N . TYR A 1 84 ? -6.117 -14.175 15.624 1.00 92.06 84 TYR A N 1
ATOM 678 C CA . TYR A 1 84 ? -5.654 -15.162 14.649 1.00 92.06 84 TYR A CA 1
ATOM 679 C C . TYR A 1 84 ? -4.316 -15.786 15.069 1.00 92.06 84 TYR A C 1
ATOM 681 O O . TYR A 1 84 ? -4.154 -17.006 15.046 1.00 92.06 84 TYR A O 1
ATOM 689 N N . SER A 1 85 ? -3.363 -14.952 15.492 1.00 90.69 85 SER A N 1
ATOM 690 C CA . SER A 1 85 ? -2.017 -15.391 15.872 1.00 90.69 85 SER A CA 1
ATOM 691 C C . SER A 1 85 ? -2.023 -16.288 17.112 1.00 90.69 85 SER A C 1
ATOM 693 O O . SER A 1 85 ? -1.282 -17.267 17.156 1.00 90.69 85 SER A O 1
ATOM 695 N N . THR A 1 86 ? -2.878 -16.006 18.101 1.00 91.56 86 THR A N 1
ATOM 696 C CA . THR A 1 86 ? -3.031 -16.857 19.294 1.00 91.56 86 THR A CA 1
ATOM 697 C C . THR A 1 86 ? -3.599 -18.232 18.949 1.00 91.56 86 THR A C 1
ATOM 699 O O . THR A 1 86 ? -3.172 -19.227 19.528 1.00 91.56 86 THR A O 1
ATOM 702 N N . ARG A 1 87 ? -4.516 -18.311 17.978 1.00 87.75 87 ARG A N 1
ATOM 703 C CA . ARG A 1 87 ? -5.114 -19.576 17.517 1.00 87.75 87 ARG A CA 1
ATOM 704 C C . ARG A 1 87 ? -4.153 -20.423 16.687 1.00 87.75 87 ARG A C 1
ATOM 706 O O . ARG A 1 87 ? -4.183 -21.642 16.800 1.00 87.75 87 ARG A O 1
ATOM 713 N N . LEU A 1 88 ? -3.301 -19.794 15.875 1.00 80.06 88 LEU A N 1
ATOM 714 C CA . LEU A 1 88 ? -2.314 -20.502 15.054 1.00 80.06 88 LEU A CA 1
ATOM 715 C C . LEU A 1 88 ? -1.077 -20.940 15.860 1.00 80.06 88 LEU A C 1
ATOM 717 O O . LEU A 1 88 ? -0.502 -21.984 15.577 1.00 80.06 88 LEU A O 1
ATOM 721 N N . GLY A 1 89 ? -0.674 -20.151 16.863 1.00 62.72 89 GLY A N 1
ATOM 722 C CA . GLY A 1 89 ? 0.494 -20.420 17.712 1.00 62.72 89 GLY A CA 1
ATOM 723 C C . GLY A 1 89 ? 0.237 -21.339 18.913 1.00 62.72 89 GLY A C 1
ATOM 724 O O . GLY A 1 89 ? 1.169 -21.635 19.652 1.00 62.72 89 GLY A O 1
ATOM 725 N N . GLY A 1 90 ? -1.003 -21.785 19.132 1.00 55.81 90 GLY A N 1
ATOM 726 C CA . GLY A 1 90 ? -1.392 -22.635 20.266 1.00 55.81 90 GLY A CA 1
ATOM 727 C C . GLY A 1 90 ? -1.292 -24.147 20.023 1.00 55.81 90 GLY A C 1
ATOM 728 O O . GLY A 1 90 ? -1.837 -24.906 20.817 1.00 55.81 90 GLY A O 1
ATOM 729 N N . GLY A 1 91 ? -0.656 -24.584 18.928 1.00 54.69 91 GLY A N 1
ATOM 730 C CA . GLY A 1 91 ? -0.642 -25.986 18.488 1.00 54.69 91 GLY A CA 1
ATOM 731 C C . GLY A 1 91 ? 0.715 -26.529 18.034 1.00 54.69 91 GLY A C 1
ATOM 732 O O . GLY A 1 91 ? 0.743 -27.468 17.248 1.00 54.69 91 GLY A O 1
ATOM 733 N N . THR A 1 92 ? 1.834 -25.953 18.479 1.00 48.03 92 THR A N 1
ATOM 734 C CA . THR A 1 92 ? 3.152 -26.594 18.332 1.00 48.03 92 THR A CA 1
ATOM 735 C C . THR A 1 92 ? 3.635 -27.056 19.696 1.00 48.03 92 THR A C 1
ATOM 737 O O . THR A 1 92 ? 4.218 -26.274 20.450 1.00 48.03 92 THR A O 1
ATOM 740 N N . ASP A 1 93 ? 3.375 -28.327 19.999 1.00 47.44 93 ASP A N 1
ATOM 741 C CA . ASP A 1 93 ? 4.203 -29.086 20.930 1.00 47.44 93 ASP A CA 1
ATOM 742 C C . ASP A 1 93 ? 5.670 -29.009 20.464 1.00 47.44 93 ASP A C 1
ATOM 744 O O . ASP A 1 93 ? 5.940 -29.105 19.261 1.00 47.44 93 ASP A O 1
ATOM 748 N N . PRO A 1 94 ? 6.640 -28.816 21.371 1.00 47.06 94 PRO A N 1
ATOM 749 C CA . PRO A 1 94 ? 8.050 -28.776 21.027 1.00 47.06 94 PRO A CA 1
ATOM 750 C C . PRO A 1 94 ? 8.627 -30.197 20.977 1.00 47.06 94 PRO A C 1
ATOM 752 O O . PRO A 1 94 ? 9.559 -30.489 21.713 1.00 47.06 94 PRO A O 1
ATOM 755 N N . ASP A 1 95 ? 8.077 -31.082 20.144 1.00 44.38 95 ASP A N 1
ATOM 756 C CA . ASP A 1 95 ? 8.761 -32.306 19.708 1.00 44.38 95 ASP A CA 1
ATOM 757 C C . ASP A 1 95 ? 8.036 -32.912 18.497 1.00 44.38 95 ASP A C 1
ATOM 759 O O . ASP A 1 95 ? 7.053 -33.626 18.649 1.00 44.38 95 ASP A O 1
ATOM 763 N N . ASP A 1 96 ? 8.489 -32.600 17.282 1.00 38.41 96 ASP A N 1
ATOM 764 C CA . ASP A 1 96 ? 8.351 -33.554 16.177 1.00 38.41 96 ASP A CA 1
ATOM 765 C C . ASP A 1 96 ? 9.391 -33.239 15.092 1.00 38.41 96 ASP A C 1
ATOM 767 O O . ASP A 1 96 ? 9.185 -32.488 14.132 1.00 38.41 96 ASP A O 1
ATOM 771 N N . GLN A 1 97 ? 10.589 -33.791 15.285 1.00 50.25 97 GLN A N 1
ATOM 772 C CA . GLN A 1 97 ? 11.490 -34.044 14.172 1.00 50.25 97 GLN A CA 1
ATOM 773 C C . GLN A 1 97 ? 10.914 -35.199 13.349 1.00 50.25 97 GLN A C 1
ATOM 775 O O . GLN A 1 97 ? 10.827 -36.308 13.864 1.00 50.25 97 GLN A O 1
ATOM 780 N N . SER A 1 98 ? 10.666 -34.971 12.053 1.00 41.28 98 SER A N 1
ATOM 781 C CA . SER A 1 98 ? 11.103 -35.842 10.940 1.00 41.28 98 SER A CA 1
ATOM 782 C C . SER A 1 98 ? 10.103 -35.918 9.775 1.00 41.28 98 SER A C 1
ATOM 784 O O . SER A 1 98 ? 8.985 -36.395 9.903 1.00 41.28 98 SER A O 1
ATOM 786 N N . SER A 1 99 ? 10.638 -35.580 8.598 1.00 43.75 99 SER A N 1
ATOM 787 C CA . SER A 1 99 ? 10.359 -36.173 7.280 1.00 43.75 99 SER A CA 1
ATOM 788 C C . SER A 1 99 ? 9.031 -35.891 6.562 1.00 43.75 99 SER A C 1
ATOM 790 O O . SER A 1 99 ? 7.950 -36.324 6.944 1.00 43.75 99 SER A O 1
ATOM 792 N N . GLN A 1 100 ? 9.176 -35.287 5.374 1.00 45.81 100 GLN A N 1
ATOM 793 C CA . GLN A 1 100 ? 8.224 -35.412 4.265 1.00 45.81 100 GLN A CA 1
ATOM 794 C C . GLN A 1 100 ? 7.857 -36.887 4.021 1.00 45.81 100 GLN A C 1
ATOM 796 O O . GLN A 1 100 ? 8.713 -37.768 4.144 1.00 45.81 100 GLN A O 1
ATOM 801 N N . PRO A 1 101 ? 6.637 -37.156 3.532 1.00 44.94 101 PRO A N 1
ATOM 802 C CA . PRO A 1 101 ? 6.552 -37.507 2.113 1.00 44.94 101 PRO A CA 1
ATOM 803 C C . PRO A 1 101 ? 5.312 -36.956 1.387 1.00 44.94 101 PRO A C 1
ATOM 805 O O . PRO A 1 101 ? 4.234 -36.781 1.948 1.00 44.94 101 PRO A O 1
ATOM 808 N N . ASN A 1 102 ? 5.483 -36.754 0.077 1.00 42.47 102 ASN A N 1
ATOM 809 C CA . ASN A 1 102 ? 4.417 -36.613 -0.917 1.00 42.47 102 ASN A CA 1
ATOM 810 C C . ASN A 1 102 ? 3.337 -37.697 -0.765 1.00 42.47 102 ASN A C 1
ATOM 812 O O . ASN A 1 102 ? 3.686 -38.874 -0.660 1.00 42.47 102 ASN A O 1
ATOM 816 N N . LYS A 1 103 ? 2.062 -37.323 -0.954 1.00 38.16 103 LYS A N 1
ATOM 817 C CA . LYS A 1 103 ? 1.113 -38.053 -1.816 1.00 38.16 103 LYS A CA 1
ATOM 818 C C . LYS A 1 103 ? -0.152 -37.238 -2.108 1.00 38.16 103 LYS A C 1
ATOM 820 O O . LYS A 1 103 ? -0.840 -36.763 -1.214 1.00 38.16 103 LYS A O 1
ATOM 825 N N . THR A 1 104 ? -0.423 -37.132 -3.403 1.00 40.94 104 THR A N 1
ATOM 826 C CA . THR A 1 104 ? -1.658 -36.705 -4.061 1.00 40.94 104 THR A CA 1
ATOM 827 C C . THR A 1 104 ? -2.877 -37.456 -3.528 1.00 40.94 104 THR A C 1
ATOM 829 O O . THR A 1 104 ? -2.818 -38.672 -3.346 1.00 40.94 104 THR A O 1
ATOM 832 N N . SER A 1 105 ? -4.003 -36.763 -3.350 1.00 35.56 105 SER A N 1
ATOM 833 C CA . SER A 1 105 ? -5.335 -37.376 -3.298 1.00 35.56 105 SER A CA 1
ATOM 834 C C . SER A 1 105 ? -6.381 -36.369 -3.779 1.00 35.56 105 SER A C 1
ATOM 836 O O . SER A 1 105 ? -6.603 -35.335 -3.154 1.00 35.56 105 SER A O 1
ATOM 838 N N . GLU A 1 106 ? -6.983 -36.676 -4.927 1.00 41.75 106 GLU A N 1
ATOM 839 C CA . GLU A 1 106 ? -8.226 -36.079 -5.407 1.00 41.75 106 GLU A CA 1
ATOM 840 C C . GLU A 1 106 ? -9.361 -36.410 -4.430 1.00 41.75 106 GLU A C 1
ATOM 842 O O . GLU A 1 106 ? -9.495 -37.552 -3.992 1.00 41.75 106 GLU A O 1
ATOM 847 N N . SER A 1 107 ? -10.212 -35.433 -4.115 1.00 30.86 107 SER A N 1
ATOM 848 C CA . SER A 1 107 ? -11.550 -35.711 -3.593 1.00 30.86 107 SER A CA 1
ATOM 849 C C . SER A 1 107 ? -12.504 -34.582 -3.960 1.00 30.86 107 SER A C 1
ATOM 851 O O . SER A 1 107 ? -12.425 -33.469 -3.443 1.00 30.86 107 SER A O 1
ATOM 853 N N . SER A 1 108 ? -13.433 -34.915 -4.846 1.00 41.47 108 SER A N 1
ATOM 854 C CA . SER A 1 108 ? -14.568 -34.117 -5.290 1.00 41.47 108 SER A CA 1
ATOM 855 C C . SER A 1 108 ? -15.477 -33.709 -4.126 1.00 41.47 108 SER A C 1
ATOM 857 O O . SER A 1 108 ? -15.915 -34.564 -3.357 1.00 41.47 108 SER A O 1
ATOM 859 N N . ARG A 1 109 ? -15.831 -32.422 -4.038 1.00 38.34 109 ARG A N 1
ATOM 860 C CA . ARG A 1 109 ? -17.074 -31.956 -3.399 1.00 38.34 109 ARG A CA 1
ATOM 861 C C . ARG A 1 109 ? -17.621 -30.772 -4.188 1.00 38.34 109 ARG A C 1
ATOM 863 O O . ARG A 1 109 ? -17.155 -29.647 -4.051 1.00 38.34 109 ARG A O 1
ATOM 870 N N . GLU A 1 110 ? -18.615 -31.052 -5.017 1.00 43.06 110 GLU A N 1
ATOM 871 C CA . GLU A 1 110 ? -19.520 -30.041 -5.546 1.00 43.06 110 GLU A CA 1
ATOM 872 C C . GLU A 1 110 ? -20.420 -29.574 -4.394 1.00 43.06 110 GLU A C 1
ATOM 874 O O . GLU A 1 110 ? -21.139 -30.372 -3.791 1.00 43.06 110 GLU A O 1
ATOM 879 N N . GLN A 1 111 ? -20.365 -28.285 -4.061 1.00 39.53 111 GLN A N 1
ATOM 880 C CA . GLN A 1 111 ? -21.395 -27.622 -3.268 1.00 39.53 111 GLN A CA 1
ATOM 881 C C . GLN A 1 111 ? -21.965 -26.475 -4.099 1.00 39.53 111 GLN A C 1
ATOM 883 O O . GLN A 1 111 ? -21.251 -25.593 -4.570 1.00 39.53 111 GLN A O 1
ATOM 888 N N . SER A 1 112 ? -23.269 -26.582 -4.323 1.00 41.28 112 SER A N 1
ATOM 889 C CA . SER A 1 112 ? -24.165 -25.689 -5.048 1.00 41.28 112 SER A CA 1
ATOM 890 C C . SER A 1 112 ? -23.895 -24.204 -4.795 1.00 41.28 112 SER A C 1
ATOM 892 O O . SER A 1 112 ? -24.033 -23.727 -3.671 1.00 41.28 112 SER A O 1
ATOM 894 N N . ILE A 1 113 ? -23.586 -23.464 -5.862 1.00 41.19 113 ILE A N 1
ATOM 895 C CA . ILE A 1 113 ? -23.634 -22.000 -5.869 1.00 41.19 113 ILE A CA 1
ATOM 896 C C . ILE A 1 113 ? -25.102 -21.606 -6.026 1.00 41.19 113 ILE A C 1
ATOM 898 O O . ILE A 1 113 ? -25.656 -21.652 -7.126 1.00 41.19 113 ILE A O 1
ATOM 902 N N . GLU A 1 114 ? -25.745 -21.245 -4.923 1.00 42.59 114 GLU A N 1
ATOM 903 C CA . GLU A 1 114 ? -27.040 -20.576 -4.961 1.00 42.59 114 GLU A CA 1
ATOM 904 C C . GLU A 1 114 ? -26.811 -19.154 -5.503 1.00 42.59 114 GLU A C 1
ATOM 906 O O . GLU A 1 114 ? -26.030 -18.377 -4.947 1.00 42.59 114 GLU A O 1
ATOM 911 N N . ARG A 1 115 ? -27.402 -18.830 -6.661 1.00 45.62 115 ARG A N 1
ATOM 912 C CA . ARG A 1 115 ? -27.303 -17.491 -7.256 1.00 45.62 115 ARG A CA 1
ATOM 913 C C . ARG A 1 115 ? -28.021 -16.500 -6.346 1.00 45.62 115 ARG A C 1
ATOM 915 O O . ARG A 1 115 ? -29.246 -16.462 -6.334 1.00 45.62 115 ARG A O 1
ATOM 922 N N . MET A 1 116 ? -27.268 -15.672 -5.635 1.00 42.84 116 MET A N 1
ATOM 923 C CA . MET A 1 116 ? -27.828 -14.511 -4.955 1.00 42.84 116 MET A CA 1
ATOM 924 C C . MET A 1 116 ? -28.106 -13.427 -6.003 1.00 42.84 116 MET A C 1
ATOM 926 O O . MET A 1 116 ? -27.183 -12.828 -6.555 1.00 42.84 116 MET A O 1
ATOM 930 N N . GLU A 1 117 ? -29.380 -13.246 -6.342 1.00 44.94 117 GLU A N 1
ATOM 931 C CA . GLU A 1 117 ? -29.844 -12.190 -7.242 1.00 44.94 117 GLU A CA 1
ATOM 932 C C . GLU A 1 117 ? -29.636 -10.827 -6.563 1.00 44.94 117 GLU A C 1
ATOM 934 O O . GLU A 1 117 ? -30.132 -10.584 -5.462 1.00 44.94 117 GLU A O 1
ATOM 939 N N . ILE A 1 118 ? -28.857 -9.946 -7.193 1.00 45.66 118 ILE A N 1
ATOM 940 C CA . ILE A 1 118 ? -28.674 -8.570 -6.724 1.00 45.66 118 ILE A CA 1
ATOM 941 C C . ILE A 1 118 ? -29.954 -7.813 -7.072 1.00 45.66 118 ILE A C 1
ATOM 943 O O . ILE A 1 118 ? -30.199 -7.508 -8.238 1.00 45.66 118 ILE A O 1
ATOM 947 N N . VAL A 1 119 ? -30.774 -7.537 -6.061 1.00 48.19 119 VAL A N 1
ATOM 948 C CA . VAL A 1 119 ? -31.929 -6.648 -6.196 1.00 48.19 119 VAL A CA 1
ATOM 949 C C . VAL A 1 119 ? -31.394 -5.224 -6.345 1.00 48.19 119 VAL A C 1
ATOM 951 O O . VAL A 1 119 ? -30.792 -4.675 -5.422 1.00 48.19 119 VAL A O 1
ATOM 954 N N . ASP A 1 120 ? -31.562 -4.665 -7.541 1.00 56.50 120 ASP A N 1
ATOM 955 C CA . ASP A 1 120 ? -31.233 -3.281 -7.879 1.00 56.50 120 ASP A CA 1
ATOM 956 C C . ASP A 1 120 ? -32.263 -2.349 -7.231 1.00 56.50 120 ASP A C 1
ATOM 958 O O . ASP A 1 120 ? -33.266 -1.988 -7.842 1.00 56.50 120 ASP A O 1
ATOM 962 N N . ASP A 1 121 ? -32.044 -1.995 -5.964 1.00 47.47 121 ASP A N 1
ATOM 963 C CA . ASP A 1 121 ? -32.800 -0.920 -5.329 1.00 47.47 121 ASP A CA 1
ATOM 964 C C . ASP A 1 121 ? -32.033 0.392 -5.536 1.00 47.47 121 ASP A C 1
ATOM 966 O O . ASP A 1 121 ? -31.026 0.700 -4.891 1.00 47.47 121 ASP A O 1
ATOM 970 N N . CYS A 1 122 ? -32.482 1.127 -6.552 1.00 53.41 122 CYS A N 1
ATOM 971 C CA . CYS A 1 122 ? -31.968 2.408 -7.012 1.00 53.41 122 CYS A CA 1
ATOM 972 C C . CYS A 1 122 ? -32.051 3.498 -5.924 1.00 53.41 122 CYS A C 1
ATOM 974 O O . CYS A 1 122 ? -32.909 4.377 -5.981 1.00 53.41 122 CYS A O 1
ATOM 976 N N . VAL A 1 123 ? -31.119 3.512 -4.967 1.00 50.88 123 VAL A N 1
ATOM 977 C CA . VAL A 1 123 ? -30.904 4.665 -4.079 1.00 50.88 123 VAL A CA 1
ATOM 978 C C . VAL A 1 123 ? -29.408 4.983 -3.958 1.00 50.88 123 VAL A C 1
ATOM 980 O O . VAL A 1 123 ? -28.689 4.480 -3.105 1.00 50.88 123 VAL A O 1
ATOM 983 N N . GLY A 1 124 ? -28.937 5.890 -4.819 1.00 55.06 124 GLY A N 1
ATOM 984 C CA . GLY A 1 124 ? -27.935 6.888 -4.421 1.00 55.06 124 GLY A CA 1
ATOM 985 C C . GLY A 1 124 ? -26.440 6.538 -4.445 1.00 55.06 124 GLY A C 1
ATOM 986 O O . GLY A 1 124 ? -25.656 7.347 -3.949 1.00 55.06 124 GLY A O 1
ATOM 987 N N . TYR A 1 125 ? -25.988 5.430 -5.038 1.00 50.28 125 TYR A N 1
ATOM 988 C CA . TYR A 1 125 ? -24.543 5.199 -5.201 1.00 50.28 125 TYR A CA 1
ATOM 989 C C . TYR A 1 125 ? -23.942 6.130 -6.267 1.00 50.28 125 TYR A C 1
ATOM 991 O O . TYR A 1 125 ? -24.056 5.895 -7.472 1.00 50.28 125 TYR A O 1
ATOM 999 N N . LYS A 1 126 ? -23.259 7.198 -5.833 1.00 54.47 126 LYS A N 1
ATOM 1000 C CA . LYS A 1 126 ? -22.384 7.980 -6.719 1.00 54.47 126 LYS A CA 1
ATOM 1001 C C . LYS A 1 126 ? -21.210 7.097 -7.143 1.00 54.47 126 LYS A C 1
ATOM 1003 O O . LYS A 1 126 ? -20.445 6.639 -6.296 1.00 54.47 126 LYS A O 1
ATOM 1008 N N . ARG A 1 127 ? -21.070 6.852 -8.449 1.00 54.22 127 ARG A N 1
ATOM 1009 C CA . ARG A 1 127 ? -19.953 6.076 -8.997 1.00 54.22 127 ARG A CA 1
ATOM 1010 C C . ARG A 1 127 ? -18.622 6.790 -8.719 1.00 54.22 127 ARG A C 1
ATOM 1012 O O . ARG A 1 127 ? -18.485 7.988 -8.955 1.00 54.22 127 ARG A O 1
ATOM 1019 N N . ILE A 1 128 ? -17.666 6.043 -8.169 1.00 56.06 128 ILE A N 1
ATOM 1020 C CA . ILE A 1 128 ? -16.324 6.515 -7.769 1.00 56.06 128 ILE A CA 1
ATOM 1021 C C . ILE A 1 128 ? -15.313 6.349 -8.930 1.00 56.06 128 ILE A C 1
ATOM 1023 O O . ILE A 1 128 ? -14.172 6.796 -8.858 1.00 56.06 128 ILE A O 1
ATOM 1027 N N . ASP A 1 129 ? -15.747 5.758 -10.045 1.00 54.91 129 ASP A N 1
ATOM 1028 C CA . ASP A 1 129 ? -14.963 5.469 -11.252 1.00 54.91 129 ASP A CA 1
ATOM 1029 C C . ASP A 1 129 ? -14.324 6.705 -11.912 1.00 54.91 129 ASP A C 1
ATOM 1031 O O . ASP A 1 129 ? -13.316 6.576 -12.605 1.00 54.91 129 ASP A O 1
ATOM 1035 N N . VAL A 1 130 ? -14.840 7.911 -11.658 1.00 52.06 130 VAL A N 1
ATOM 1036 C CA . VAL A 1 130 ? -14.354 9.146 -12.299 1.00 52.06 130 VAL A CA 1
ATOM 1037 C C . VAL A 1 130 ? -13.078 9.718 -11.654 1.00 52.06 130 VAL A C 1
ATOM 1039 O O . VAL A 1 130 ? -12.387 10.515 -12.282 1.00 52.06 130 VAL A O 1
ATOM 1042 N N . ARG A 1 131 ? -12.704 9.322 -10.425 1.00 47.75 131 ARG A N 1
ATOM 1043 C CA . ARG A 1 131 ? -11.537 9.919 -9.729 1.00 47.75 131 ARG A CA 1
ATOM 1044 C C . ARG A 1 131 ? -10.175 9.328 -10.108 1.00 47.75 131 ARG A C 1
ATOM 1046 O O . ARG A 1 131 ? -9.161 9.875 -9.697 1.00 47.75 131 ARG A O 1
ATOM 1053 N N . TYR A 1 132 ? -10.133 8.254 -10.892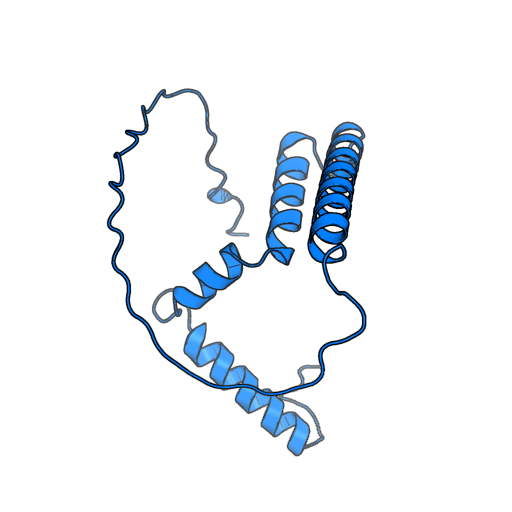 1.00 45.88 132 TYR A N 1
ATOM 1054 C CA . TYR A 1 132 ? -8.890 7.540 -11.220 1.00 45.88 132 TYR A CA 1
ATOM 1055 C C . TYR A 1 132 ? -8.197 8.012 -12.517 1.00 45.88 132 TYR A C 1
ATOM 1057 O O . TYR A 1 132 ? -7.264 7.354 -12.968 1.00 45.88 132 TYR A O 1
ATOM 1065 N N . TYR A 1 133 ? -8.638 9.121 -13.127 1.00 40.41 133 TYR A N 1
ATOM 1066 C CA . TYR A 1 133 ? -8.138 9.599 -14.431 1.00 40.41 133 TYR A CA 1
ATOM 1067 C C . TYR A 1 133 ? -7.543 11.022 -14.421 1.00 40.41 133 TYR A C 1
ATOM 1069 O O . TYR A 1 133 ? -7.616 11.716 -15.436 1.00 40.41 133 TYR A O 1
ATOM 1077 N N . LEU A 1 134 ? -6.941 11.459 -13.312 1.00 37.91 134 LEU A N 1
ATOM 1078 C CA . LEU A 1 134 ? -6.109 12.672 -13.271 1.00 37.91 134 LEU A CA 1
ATOM 1079 C C . LEU A 1 134 ? -4.693 12.347 -12.800 1.00 37.91 134 LEU A C 1
ATOM 1081 O O . LEU A 1 134 ? -4.572 11.580 -11.820 1.00 37.91 134 LEU A O 1
#

InterPro domains:
  IPR012337 Ribonuclease H-like superfamily [SSF53098] (8-112)
  IPR025525 hAT-like transposase, RNase-H fold [PF14372] (4-84)

Sequence (134 aa):
MSLINSYDPELKSKATEILKKFDKYWDGLKNLNKMLIVATVFDPSKKLELVKLCLEGLYGNDTVEYNEMFDSLITVLRSLFKEYSTRLGGGTDPDDQSSQPNKTSESSREQSIERMEIVDDCVGYKRIDVRYYL

Secondary structure (DSSP, 8-state):
--GGG-SSHHHHHHHHHHHHHHHHHHSHHHH--HHHHHHHHH-HHHHHHHHHHHHHHHH-TT-HHHHHHHHHHHHHHHHHHHHHHHHHTT---S----------------------------------GGGG--

Radius of gyration: 23.79 Å; chains: 1; bounding box: 60×54×46 Å

pLDDT: mean 74.77, std 21.69, range [30.86, 97.25]

Foldseek 3Di:
DQQCPDPPPVSVVVSVVVVVVCCQQPVPPVRHDVVVVVVVVVPPVCVLVVVLVVLCVVQN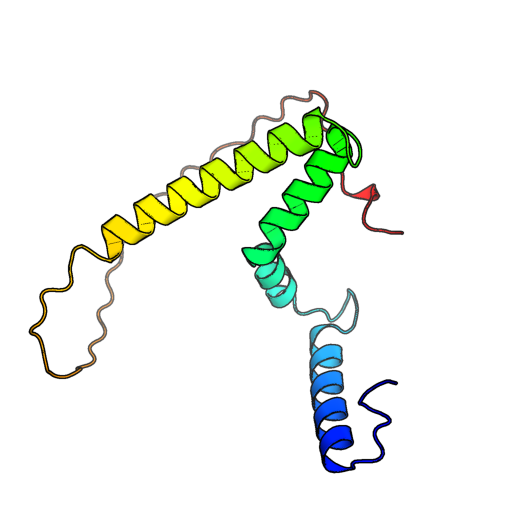PPDPSSVVVSVVVVVVVVVVVVVVCCVVVVPDDPDDDDDDDDDDDDDDDDDDDDDDDPDPPDPDDDDPVVPPPD

Organism: Brassica napus (NCBI:txid3708)